Protein AF-A0A9D5Q2H1-F1 (afdb_monomer)

pLDDT: mean 91.54, std 7.02, range [50.06, 98.19]

Mean predicted aligned error: 4.84 Å

Nearest PDB structures (foldseek):
  5l22-assembly1_A  TM=2.941E-01  e=8.983E+00  Aquifex aeolicus VF5

Secondary structure (DSSP, 8-state):
-HHHHHHHHHHHHHHHHHHHHHHHHHHSPPPPHHHH--TTHHHHHHHS-HHHHHHHHHHHHHHHHHHHHHHHHHHHHHHHHHHHHHHHHHHHHHH-SSHHHHHHHHHHHHHHHHHHHHTTTTTS-HHHHHHHHHHHHHHHHHHHHHHH--

Foldseek 3Di:
DVVVLQVLLQCLLVVLLVCLLVVLCVVQNQDDPVVLDDPCLVVCCVVDDPVVVVVSVVSNVVSVVVNVVSNLVSLVSLLVRLLVQLLVLLVVLLVDPRVSSSSSSNSNSVVSVCVNCVSCVVRDDPVVVVVSVVVSVVSVVVSCCVPVVD

Sequence (150 aa):
MLAKKFALGFGIAVIFPLLIHYGVSTFSPPPEWEDYYDSDYYRIYKEAGEEEKKELEQKRKEQTEDYNRARKRFQKHLFAAAVPLGLVAIITGSLTGVPAIGTGLMFGGIFSLIDGYALYWSELQHWMRFVSLLVAFCVLIFIGYKKLAR

Structure (mmCIF, N/CA/C/O backbone):
data_AF-A0A9D5Q2H1-F1
#
_entry.id   AF-A0A9D5Q2H1-F1
#
loop_
_atom_site.group_PDB
_atom_site.id
_atom_site.type_symbol
_atom_site.label_atom_id
_atom_site.label_alt_id
_atom_site.label_comp_id
_atom_site.label_asym_id
_atom_site.label_entity_id
_atom_site.label_seq_id
_atom_site.pdbx_PDB_ins_code
_atom_site.Cartn_x
_atom_site.Cartn_y
_atom_site.Cartn_z
_atom_site.occupancy
_atom_site.B_iso_or_equiv
_atom_site.auth_seq_id
_atom_site.auth_comp_id
_atom_site.auth_asym_id
_atom_site.auth_atom_id
_atom_site.pdbx_PDB_model_num
ATOM 1 N N . MET A 1 1 ? 6.630 17.892 -27.730 1.00 78.88 1 MET A N 1
ATOM 2 C CA . MET A 1 1 ? 6.721 16.411 -27.631 1.00 78.88 1 MET A CA 1
ATOM 3 C C . MET A 1 1 ? 7.200 15.932 -26.260 1.00 78.88 1 MET A C 1
ATOM 5 O O . MET A 1 1 ? 6.647 14.966 -25.754 1.00 78.88 1 MET A O 1
ATOM 9 N N . LEU A 1 2 ? 8.177 16.604 -25.637 1.00 86.94 2 LEU A N 1
ATOM 10 C CA . LEU A 1 2 ? 8.728 16.224 -24.329 1.00 86.94 2 LEU A CA 1
ATOM 11 C C . LEU A 1 2 ? 7.703 16.288 -23.177 1.00 86.94 2 LEU A C 1
ATOM 13 O O . LEU A 1 2 ? 7.546 15.310 -22.456 1.00 86.94 2 LEU A O 1
ATOM 17 N N . ALA A 1 3 ? 6.931 17.377 -23.074 1.00 90.56 3 ALA A N 1
ATOM 18 C CA . ALA A 1 3 ? 5.899 17.538 -22.040 1.00 90.56 3 ALA A CA 1
ATOM 19 C C . ALA A 1 3 ? 4.863 16.396 -22.030 1.00 90.56 3 ALA A C 1
ATOM 21 O O . ALA A 1 3 ? 4.512 15.886 -20.974 1.00 90.56 3 ALA A O 1
ATOM 22 N N . LYS A 1 4 ? 4.440 15.922 -23.213 1.00 91.00 4 LYS A N 1
ATOM 23 C CA . LYS A 1 4 ? 3.504 14.790 -23.343 1.00 91.00 4 LYS A CA 1
ATOM 24 C C . LYS A 1 4 ? 4.096 13.482 -22.800 1.00 91.00 4 LYS A C 1
ATOM 26 O O . LYS A 1 4 ? 3.381 12.701 -22.186 1.00 91.00 4 LYS A O 1
ATOM 31 N N . LYS A 1 5 ? 5.401 13.253 -22.997 1.00 89.62 5 LYS A N 1
ATOM 32 C CA . LYS A 1 5 ? 6.110 12.067 -22.485 1.00 89.62 5 LYS A CA 1
ATOM 33 C C . LYS A 1 5 ? 6.217 12.088 -20.958 1.00 89.62 5 LYS A C 1
ATOM 35 O O . LYS A 1 5 ? 5.990 11.060 -20.332 1.00 89.62 5 LYS A O 1
ATOM 40 N N . PHE A 1 6 ? 6.512 13.250 -20.373 1.00 91.62 6 PHE A N 1
ATOM 41 C CA . PHE A 1 6 ? 6.526 13.417 -18.917 1.00 91.62 6 PHE A CA 1
ATOM 42 C C . PHE A 1 6 ? 5.136 13.255 -18.305 1.00 91.62 6 PHE A C 1
ATOM 44 O O . PHE A 1 6 ? 4.991 12.498 -17.353 1.00 91.62 6 PHE A O 1
ATOM 51 N N . ALA A 1 7 ? 4.119 13.899 -18.886 1.00 95.25 7 ALA A N 1
ATOM 52 C CA . ALA A 1 7 ? 2.739 13.772 -18.425 1.00 95.25 7 ALA A CA 1
ATOM 53 C C . ALA A 1 7 ? 2.268 12.311 -18.445 1.00 95.25 7 ALA A C 1
ATOM 55 O O . ALA A 1 7 ? 1.684 11.843 -17.474 1.00 95.25 7 ALA A O 1
ATOM 56 N N . LEU A 1 8 ? 2.587 11.567 -19.512 1.00 95.81 8 LEU A N 1
ATOM 57 C CA . LEU A 1 8 ? 2.262 10.145 -19.607 1.00 95.81 8 LEU A CA 1
ATOM 58 C C . LEU A 1 8 ? 2.983 9.315 -18.537 1.00 95.81 8 LEU A C 1
ATOM 60 O O . LEU A 1 8 ? 2.346 8.522 -17.853 1.00 95.81 8 LEU A O 1
ATOM 64 N N . GLY A 1 9 ? 4.297 9.498 -18.378 1.00 96.00 9 GLY A N 1
ATOM 65 C CA . GLY A 1 9 ? 5.072 8.756 -17.382 1.00 96.00 9 GLY A CA 1
ATOM 66 C C . GLY A 1 9 ? 4.599 9.029 -15.955 1.00 96.00 9 GLY A C 1
ATOM 67 O O . GLY A 1 9 ? 4.391 8.095 -15.189 1.00 96.00 9 GLY A O 1
ATOM 68 N N . PHE A 1 10 ? 4.355 10.295 -15.614 1.00 96.44 10 PHE A N 1
ATOM 69 C CA . PHE A 1 10 ? 3.819 10.674 -14.307 1.00 96.44 10 PHE A CA 1
ATOM 70 C C . PHE A 1 10 ? 2.400 10.133 -14.090 1.00 96.44 10 PHE A C 1
ATOM 72 O O . PHE A 1 10 ? 2.101 9.606 -13.023 1.00 96.44 10 PHE A O 1
ATOM 79 N N . GLY A 1 11 ? 1.550 10.190 -15.120 1.00 97.50 11 GLY A N 1
ATOM 80 C CA . GLY A 1 11 ? 0.214 9.602 -15.084 1.00 97.50 11 GLY A CA 1
ATOM 81 C C . GLY A 1 11 ? 0.255 8.110 -14.760 1.00 97.50 11 GLY A C 1
ATOM 82 O O . GLY A 1 11 ? -0.440 7.670 -13.852 1.00 97.50 11 GLY A O 1
ATOM 83 N N . ILE A 1 12 ? 1.125 7.342 -15.426 1.00 97.88 12 ILE A N 1
ATOM 84 C CA . ILE A 1 12 ? 1.331 5.917 -15.116 1.00 97.88 12 ILE A CA 1
ATOM 85 C C . ILE A 1 12 ? 1.817 5.746 -13.674 1.00 97.88 12 ILE A C 1
ATOM 87 O O . ILE A 1 12 ? 1.286 4.904 -12.954 1.00 97.88 12 ILE A O 1
ATOM 91 N N . ALA A 1 13 ? 2.789 6.553 -13.241 1.00 97.56 13 ALA A N 1
ATOM 92 C CA . ALA A 1 13 ? 3.361 6.448 -11.905 1.00 97.56 13 ALA A CA 1
ATOM 93 C C . ALA A 1 13 ? 2.316 6.627 -10.794 1.00 97.56 13 ALA A C 1
ATOM 95 O O . ALA A 1 13 ? 2.374 5.927 -9.790 1.00 97.56 13 ALA A O 1
ATOM 96 N N . VAL A 1 14 ? 1.349 7.528 -10.979 1.00 96.88 14 VAL A N 1
ATOM 97 C CA . VAL A 1 14 ? 0.285 7.787 -9.996 1.00 96.88 14 VAL A CA 1
ATOM 98 C C . VAL A 1 14 ? -0.885 6.815 -10.143 1.00 96.88 14 VAL A C 1
ATOM 100 O O . VAL A 1 14 ? -1.406 6.324 -9.147 1.00 96.88 14 VAL A O 1
ATOM 103 N N . ILE A 1 15 ? -1.311 6.512 -11.370 1.00 97.94 15 ILE A N 1
ATOM 104 C CA . ILE A 1 15 ? -2.487 5.663 -11.604 1.00 97.94 15 ILE A CA 1
ATOM 105 C C . ILE A 1 15 ? -2.197 4.207 -11.242 1.00 97.94 15 ILE A C 1
ATOM 107 O O . ILE A 1 15 ? -3.084 3.523 -10.748 1.00 97.94 15 ILE A O 1
ATOM 111 N N . PHE A 1 16 ? -0.976 3.717 -11.458 1.00 98.19 16 PHE A N 1
ATOM 112 C CA . PHE A 1 16 ? -0.633 2.321 -11.194 1.00 98.19 16 PHE A CA 1
ATOM 113 C C . PHE A 1 16 ? -0.838 1.873 -9.730 1.00 98.19 16 PHE A C 1
ATOM 115 O O . PHE A 1 16 ? -1.537 0.879 -9.532 1.00 98.19 16 PHE A O 1
ATOM 122 N N . PRO A 1 17 ? -0.328 2.570 -8.693 1.00 96.00 17 PRO A N 1
ATOM 123 C CA . PRO A 1 17 ? -0.612 2.196 -7.305 1.00 96.00 17 PRO A CA 1
ATOM 124 C C . PRO A 1 17 ? -2.107 2.294 -6.970 1.00 96.00 17 PRO A C 1
ATOM 126 O O . PRO A 1 17 ? -2.639 1.405 -6.309 1.00 96.00 17 PRO A O 1
ATOM 129 N N . LEU A 1 18 ? -2.818 3.303 -7.492 1.00 96.06 18 LEU A N 1
ATOM 130 C CA . LEU A 1 18 ? -4.270 3.423 -7.313 1.00 96.06 18 LEU A CA 1
ATOM 131 C C . LEU A 1 18 ? -5.019 2.242 -7.942 1.00 96.06 18 LEU A C 1
ATOM 133 O O . LEU A 1 18 ? -5.937 1.696 -7.337 1.00 96.06 18 LEU A O 1
ATOM 137 N N . LEU A 1 19 ? -4.608 1.817 -9.138 1.00 97.62 19 LEU A N 1
ATOM 138 C CA . LEU A 1 19 ? -5.176 0.662 -9.825 1.00 97.62 19 LEU A CA 1
ATOM 139 C C . LEU A 1 19 ? -5.024 -0.607 -8.982 1.00 97.62 19 LEU A C 1
ATOM 141 O O . LEU A 1 19 ? -5.974 -1.378 -8.875 1.00 97.62 19 LEU A O 1
ATOM 145 N N . ILE A 1 20 ? -3.859 -0.818 -8.365 1.00 96.69 20 ILE A N 1
ATOM 146 C CA . ILE A 1 20 ? -3.648 -1.959 -7.466 1.00 96.69 20 ILE A CA 1
ATOM 147 C C . ILE A 1 20 ? -4.557 -1.841 -6.244 1.00 96.69 20 ILE A C 1
ATOM 149 O O . ILE A 1 20 ? -5.239 -2.808 -5.909 1.00 96.69 20 ILE A O 1
ATOM 153 N N . HIS A 1 21 ? -4.592 -0.670 -5.605 1.00 94.44 21 HIS A N 1
ATOM 154 C CA . HIS A 1 21 ? -5.414 -0.419 -4.426 1.00 94.44 21 HIS A CA 1
ATOM 155 C C . HIS A 1 21 ? -6.884 -0.762 -4.682 1.00 94.44 21 HIS A C 1
ATOM 157 O O . HIS A 1 21 ? -7.434 -1.651 -4.037 1.00 94.44 21 HIS A O 1
ATOM 163 N N . TYR A 1 22 ? -7.504 -0.120 -5.674 1.00 95.25 22 TYR A N 1
ATOM 164 C CA . TYR A 1 22 ? -8.914 -0.346 -5.997 1.00 95.25 22 TYR A CA 1
ATOM 165 C C . TYR A 1 22 ? -9.173 -1.732 -6.601 1.00 95.25 22 TYR A C 1
ATOM 167 O O . TYR A 1 22 ? -10.241 -2.310 -6.388 1.00 95.25 22 TYR A O 1
ATOM 175 N N . GLY A 1 23 ? -8.185 -2.308 -7.292 1.00 96.25 23 GLY A N 1
ATOM 176 C CA . GLY A 1 23 ? -8.235 -3.694 -7.744 1.00 96.25 23 GLY A CA 1
ATOM 177 C C . GLY A 1 23 ? -8.381 -4.662 -6.571 1.00 96.25 23 GLY A C 1
ATOM 178 O O . GLY A 1 23 ? -9.252 -5.526 -6.595 1.00 96.25 23 GLY A O 1
ATOM 179 N N . VAL A 1 24 ? -7.601 -4.480 -5.504 1.00 95.06 24 VAL A N 1
ATOM 180 C CA . VAL A 1 24 ? -7.737 -5.283 -4.281 1.00 95.06 24 VAL A CA 1
ATOM 181 C C . VAL A 1 24 ? -9.050 -4.988 -3.568 1.00 95.06 24 VAL A C 1
ATOM 183 O O . VAL A 1 24 ? -9.726 -5.939 -3.181 1.00 95.06 24 VAL A O 1
ATOM 186 N N . SER A 1 25 ? -9.453 -3.718 -3.460 1.00 94.31 25 SER A N 1
ATOM 187 C CA . SER A 1 25 ? -10.729 -3.326 -2.842 1.00 94.31 25 SER A CA 1
ATOM 188 C C . SER A 1 25 ? -11.945 -3.992 -3.490 1.00 94.31 25 SER A C 1
ATOM 190 O O . SER A 1 25 ? -12.942 -4.222 -2.817 1.00 94.31 25 SER A O 1
ATOM 192 N N . THR A 1 26 ? -11.859 -4.362 -4.772 1.00 95.38 26 THR A N 1
ATOM 193 C CA . THR A 1 26 ? -12.937 -5.070 -5.483 1.00 95.38 26 THR A CA 1
ATOM 194 C C . THR A 1 26 ? -13.143 -6.503 -4.972 1.00 95.38 26 THR A C 1
ATOM 196 O O . THR A 1 26 ? -14.268 -6.993 -4.950 1.00 95.38 26 THR A O 1
ATOM 199 N N . PHE A 1 27 ? -12.077 -7.191 -4.551 1.00 94.06 27 PHE A N 1
ATOM 200 C CA . PHE A 1 27 ? -12.139 -8.591 -4.092 1.00 94.06 27 PHE A CA 1
ATOM 201 C C . PHE A 1 27 ? -12.046 -8.737 -2.572 1.00 94.06 27 PHE A C 1
ATOM 203 O O . PHE A 1 27 ? -12.474 -9.736 -2.000 1.00 94.06 27 PHE A O 1
ATOM 210 N N . SER A 1 28 ? -11.455 -7.748 -1.914 1.00 92.00 28 SER A N 1
ATOM 211 C CA . SER A 1 28 ? -11.329 -7.643 -0.472 1.00 92.00 28 SER A CA 1
ATOM 212 C C . SER A 1 28 ? -11.652 -6.199 -0.117 1.00 92.00 28 SER A C 1
ATOM 214 O O . SER A 1 28 ? -10.744 -5.379 -0.151 1.00 92.00 28 SER A O 1
ATOM 216 N N . PRO A 1 29 ? -12.905 -5.852 0.196 1.00 91.62 29 PRO A N 1
ATOM 217 C CA . PRO A 1 29 ? -13.240 -4.479 0.536 1.00 91.62 29 PRO A CA 1
ATOM 218 C C . PRO A 1 29 ? -12.542 -4.051 1.841 1.00 91.62 29 PRO A C 1
ATOM 220 O O . PRO A 1 29 ? -12.372 -4.877 2.751 1.00 91.62 29 PRO A O 1
ATOM 223 N N . PRO A 1 30 ? -12.095 -2.787 1.945 1.00 91.25 30 PRO A N 1
ATOM 224 C CA . PRO A 1 30 ? -11.692 -2.221 3.225 1.00 91.25 30 PRO A CA 1
ATOM 225 C C . PRO A 1 30 ? -12.909 -2.174 4.167 1.00 91.25 30 PRO A C 1
ATOM 227 O O . PRO A 1 30 ? -14.020 -1.953 3.692 1.00 91.25 30 PRO A O 1
ATOM 230 N N . PRO A 1 31 ? -12.741 -2.382 5.484 1.00 92.88 31 PRO A N 1
ATOM 231 C CA . PRO A 1 31 ? -13.853 -2.221 6.415 1.00 92.88 31 PRO A CA 1
ATOM 232 C C . PRO A 1 31 ? -14.262 -0.750 6.499 1.00 92.88 31 PRO A C 1
ATOM 234 O O . PRO A 1 31 ? -13.405 0.124 6.668 1.00 92.88 31 PRO A O 1
ATOM 237 N N . GLU A 1 32 ? -15.560 -0.484 6.432 1.00 92.88 32 GLU A N 1
ATOM 238 C CA . GLU A 1 32 ? -16.107 0.853 6.641 1.00 92.88 32 GLU A CA 1
ATOM 239 C C . GLU A 1 32 ? -16.382 1.069 8.130 1.00 92.88 32 GLU A C 1
ATOM 241 O O . GLU A 1 32 ? -16.749 0.144 8.846 1.00 92.88 32 GLU A O 1
ATOM 246 N N . TRP A 1 33 ? -16.163 2.283 8.639 1.00 87.44 33 TRP A N 1
ATOM 247 C CA . TRP A 1 33 ? -16.351 2.565 10.070 1.00 87.44 33 TRP A CA 1
ATOM 248 C C . TRP A 1 33 ? -17.813 2.375 10.502 1.00 87.44 33 TRP A C 1
ATOM 250 O O . TRP A 1 33 ? -18.091 1.900 11.601 1.00 87.44 33 TRP A O 1
ATOM 260 N N . GLU A 1 34 ? -18.737 2.709 9.607 1.00 91.44 34 GLU A N 1
ATOM 261 C CA . GLU A 1 34 ? -20.184 2.664 9.822 1.00 91.44 34 GLU A CA 1
ATOM 262 C C . GLU A 1 34 ? -20.716 1.229 9.971 1.00 91.44 34 GLU A C 1
ATOM 264 O O . GLU A 1 34 ? -21.693 1.015 10.683 1.00 91.44 34 GLU A O 1
ATOM 269 N N . ASP A 1 35 ? -20.025 0.231 9.410 1.00 91.88 35 ASP A N 1
ATOM 270 C CA . ASP A 1 35 ? -20.405 -1.183 9.538 1.00 91.88 35 ASP A CA 1
ATOM 271 C C . ASP A 1 35 ? -20.165 -1.745 10.950 1.00 91.88 35 ASP A C 1
ATOM 273 O O . ASP A 1 35 ? -20.776 -2.739 11.347 1.00 91.88 35 ASP A O 1
ATOM 277 N N . TYR A 1 36 ? -19.243 -1.142 11.710 1.00 90.88 36 TYR A N 1
ATOM 278 C CA . TYR A 1 36 ? -18.791 -1.669 13.004 1.00 90.88 36 TYR A CA 1
ATOM 279 C C . TYR A 1 36 ? -19.209 -0.791 14.181 1.00 90.88 36 TYR A C 1
ATOM 281 O O . TYR A 1 36 ? -19.301 -1.297 15.301 1.00 90.88 36 TYR A O 1
ATOM 289 N N . TYR A 1 37 ? -19.457 0.501 13.961 1.00 92.56 37 TYR A N 1
ATOM 290 C CA . TYR A 1 37 ? -19.700 1.462 15.031 1.00 92.56 37 TYR A CA 1
ATOM 291 C C . TYR A 1 37 ? -21.040 2.174 14.876 1.00 92.56 37 TYR A C 1
ATOM 293 O O . TYR A 1 37 ? -21.339 2.764 13.844 1.00 92.56 37 TYR A O 1
ATOM 301 N N . ASP A 1 38 ? -21.807 2.181 15.964 1.00 89.69 38 ASP A N 1
ATOM 302 C CA . ASP A 1 38 ? -23.083 2.884 16.043 1.00 89.69 38 ASP A CA 1
ATOM 303 C C . ASP A 1 38 ? -22.858 4.377 16.341 1.00 89.69 38 ASP A C 1
ATOM 305 O O . ASP A 1 38 ? -22.194 4.736 17.322 1.00 89.69 38 ASP A O 1
ATOM 309 N N . SER A 1 39 ? -23.428 5.256 15.513 1.00 89.69 39 SER A N 1
ATOM 310 C CA . SER A 1 39 ? -23.371 6.708 15.709 1.00 89.69 39 SER A CA 1
ATOM 311 C C . SER A 1 39 ? -24.031 7.161 17.013 1.00 89.69 39 SER A C 1
ATOM 313 O O . SER A 1 39 ? -23.600 8.149 17.611 1.00 89.69 39 SER A O 1
ATOM 315 N N . ASP A 1 40 ? -25.040 6.428 17.485 1.00 92.38 40 ASP A N 1
ATOM 316 C CA . ASP A 1 40 ? -25.754 6.728 18.723 1.00 92.38 40 ASP A CA 1
ATOM 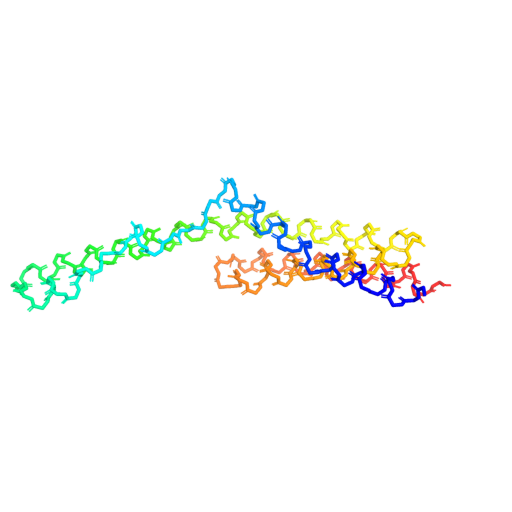317 C C . ASP A 1 40 ? -25.019 6.235 19.979 1.00 92.38 40 ASP A C 1
ATOM 319 O O . ASP A 1 40 ? -25.451 6.551 21.091 1.00 92.38 40 ASP A O 1
ATOM 323 N N . TYR A 1 41 ? -23.884 5.531 19.842 1.00 93.00 41 TYR A N 1
ATOM 324 C CA . TYR A 1 41 ? -23.138 4.951 20.968 1.00 93.00 41 TYR A CA 1
ATOM 325 C C . TYR A 1 41 ? -22.960 5.938 22.126 1.00 93.00 41 TYR A C 1
ATOM 327 O O . TYR A 1 41 ? -23.244 5.616 23.275 1.00 93.00 41 TYR A O 1
ATOM 335 N N . TYR A 1 42 ? -22.502 7.160 21.835 1.00 91.88 42 TYR A N 1
ATOM 336 C CA . TYR A 1 42 ? -22.217 8.155 22.872 1.00 91.88 42 TYR A CA 1
ATOM 337 C C . TYR A 1 42 ? -23.477 8.669 23.572 1.00 91.88 42 TYR A C 1
ATOM 339 O O . TYR A 1 42 ? -23.420 8.992 24.759 1.00 91.88 42 TYR A O 1
ATOM 347 N N . ARG A 1 43 ? -24.602 8.742 22.852 1.00 94.88 43 ARG A N 1
ATOM 348 C CA . ARG A 1 43 ? -25.898 9.140 23.408 1.00 94.88 43 ARG A CA 1
ATOM 349 C C . ARG A 1 43 ? -26.408 8.062 24.360 1.00 94.88 43 ARG A C 1
ATOM 351 O O . ARG A 1 43 ? -26.654 8.356 25.525 1.00 94.88 43 ARG A O 1
ATOM 358 N N . ILE A 1 44 ? -26.441 6.816 23.889 1.00 93.19 44 ILE A N 1
ATOM 359 C CA . ILE A 1 44 ? -26.883 5.651 24.666 1.00 93.19 44 ILE A CA 1
ATOM 360 C C . ILE A 1 44 ? -25.991 5.469 25.900 1.00 93.19 44 ILE A C 1
ATOM 362 O O . ILE A 1 44 ? -26.4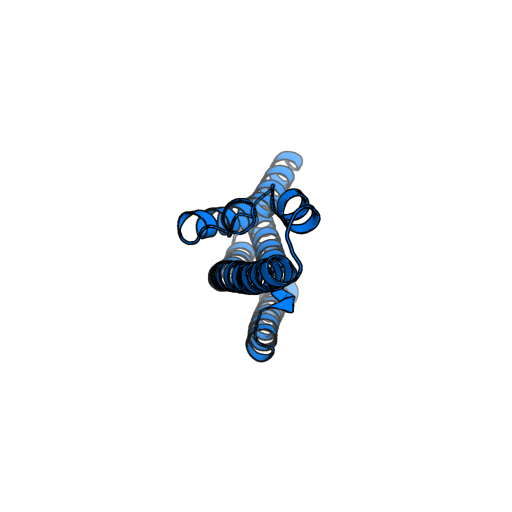88 5.383 27.014 1.00 93.19 44 ILE A O 1
ATOM 366 N N . TYR A 1 45 ? -24.668 5.530 25.737 1.00 94.06 45 TYR A N 1
ATOM 367 C CA . TYR A 1 45 ? -23.708 5.387 26.835 1.00 94.06 45 TYR A CA 1
ATOM 368 C C . TYR A 1 45 ? -23.887 6.430 27.951 1.00 94.06 45 TYR A C 1
ATOM 370 O O . TYR A 1 45 ? -23.646 6.149 29.125 1.00 94.06 45 TYR A O 1
ATOM 378 N N . LYS A 1 46 ? -24.296 7.654 27.596 1.00 95.56 46 LYS A N 1
ATOM 379 C CA . LYS A 1 46 ? -24.528 8.735 28.560 1.00 95.56 46 LYS A CA 1
ATOM 380 C C . LYS A 1 46 ? -25.819 8.534 29.361 1.00 95.56 46 LYS A C 1
ATOM 382 O O . LYS A 1 46 ? -25.864 8.930 30.523 1.00 95.56 46 LYS A O 1
ATOM 387 N N . GLU A 1 47 ? -26.845 7.973 28.729 1.00 94.75 47 GLU A N 1
ATOM 388 C CA . GLU A 1 47 ? -28.177 7.739 29.308 1.00 94.75 47 GLU A CA 1
ATOM 389 C C . GLU A 1 47 ? -28.270 6.392 30.053 1.00 94.75 47 GLU A C 1
ATOM 391 O O . GLU A 1 47 ? -29.120 6.235 30.926 1.00 94.75 47 GLU A O 1
ATOM 396 N N . ALA A 1 48 ? -27.367 5.457 29.746 1.00 93.56 48 ALA A N 1
ATOM 397 C CA . ALA A 1 48 ? -27.311 4.106 30.290 1.00 93.56 48 ALA A CA 1
ATOM 398 C C . ALA A 1 48 ? -27.012 4.038 31.800 1.00 93.56 48 ALA A C 1
ATOM 400 O O . ALA A 1 48 ? -26.254 4.840 32.362 1.00 93.56 48 ALA A O 1
ATOM 401 N N . GLY A 1 49 ? -27.558 3.006 32.449 1.00 95.00 49 GLY A N 1
ATOM 402 C CA . GLY A 1 49 ? -27.202 2.637 33.824 1.00 95.00 49 GLY A CA 1
ATOM 403 C C . GLY A 1 49 ? -25.781 2.061 33.936 1.00 95.00 49 GLY A C 1
ATOM 404 O O . GLY A 1 49 ? -25.167 1.693 32.941 1.00 95.00 49 GLY A O 1
ATOM 405 N N . GLU A 1 50 ? -25.236 1.947 35.152 1.00 93.31 50 GLU A N 1
ATOM 406 C CA . GLU A 1 50 ? -23.848 1.482 35.368 1.00 93.31 50 GLU A CA 1
ATOM 407 C C . GLU A 1 50 ? -23.564 0.065 34.833 1.00 93.31 50 GLU A C 1
ATOM 409 O O . GLU A 1 50 ? -22.489 -0.178 34.291 1.00 93.31 50 G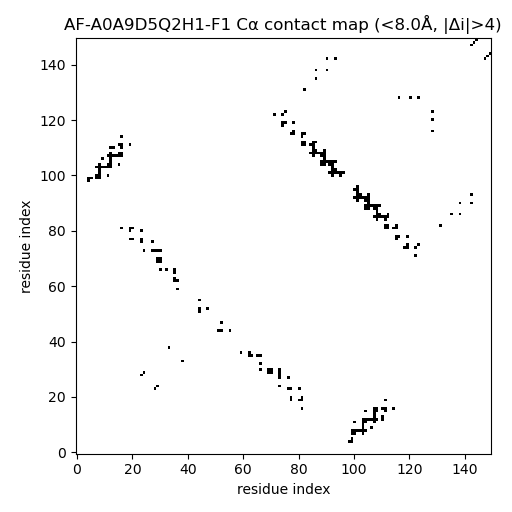LU A O 1
ATOM 414 N N . GLU A 1 51 ? -24.513 -0.867 34.945 1.00 93.12 51 GLU A N 1
ATOM 415 C CA . GLU A 1 51 ? -24.359 -2.214 34.371 1.00 93.12 51 GLU A CA 1
ATOM 416 C C . GLU A 1 51 ? -24.417 -2.186 32.834 1.00 93.12 51 GLU A C 1
ATOM 418 O O . GLU A 1 51 ? -23.556 -2.757 32.169 1.00 93.12 51 GLU A O 1
ATOM 423 N N . GLU A 1 52 ? -25.348 -1.423 32.260 1.00 93.75 52 GLU A N 1
ATOM 424 C CA . GLU A 1 52 ? -25.494 -1.263 30.807 1.00 93.75 52 GLU A CA 1
ATOM 425 C C . GLU A 1 52 ? -24.264 -0.584 30.175 1.00 93.75 52 GLU A C 1
ATOM 427 O O . GLU A 1 52 ? -23.817 -0.970 29.096 1.00 93.75 52 GLU A O 1
ATOM 432 N N . LYS A 1 53 ? -23.628 0.369 30.871 1.00 95.06 53 LYS A N 1
ATOM 433 C CA . LYS A 1 53 ? -22.352 0.958 30.430 1.00 95.06 53 LYS A CA 1
ATOM 434 C C . LYS A 1 53 ? -21.249 -0.086 30.285 1.00 95.06 53 LYS A C 1
ATOM 436 O O . LYS A 1 53 ? -20.510 -0.032 29.304 1.00 95.06 53 LYS A O 1
ATOM 441 N N . LYS A 1 54 ? -21.132 -1.034 31.223 1.00 95.44 54 LYS A N 1
ATOM 442 C CA . LYS A 1 54 ? -20.122 -2.104 31.143 1.00 95.44 54 LYS A CA 1
ATOM 443 C C . LYS A 1 54 ? -20.363 -2.992 29.924 1.00 95.44 54 LYS A C 1
ATOM 445 O O . LYS A 1 54 ? -19.413 -3.320 29.214 1.00 95.44 54 LYS A O 1
ATOM 450 N N . GLU A 1 55 ? -21.622 -3.334 29.652 1.00 94.62 55 GLU A N 1
ATOM 451 C CA . GLU A 1 55 ? -22.002 -4.102 28.461 1.00 94.62 55 GLU A CA 1
ATOM 452 C C . GLU A 1 55 ? -21.680 -3.339 27.166 1.00 94.62 55 GLU A C 1
ATOM 454 O O . GLU A 1 55 ? -21.099 -3.905 26.240 1.00 94.62 55 GLU A O 1
ATOM 459 N N . LEU A 1 56 ? -21.976 -2.036 27.109 1.00 94.38 56 LEU A N 1
ATOM 460 C CA . LEU A 1 56 ? -21.656 -1.176 25.964 1.00 94.38 56 LEU A CA 1
ATOM 461 C C . LEU A 1 56 ? -20.147 -1.054 25.728 1.00 94.38 56 LEU A C 1
ATOM 463 O O . LEU A 1 56 ? -19.698 -1.117 24.582 1.00 94.38 56 LEU A O 1
ATOM 467 N N . GLU A 1 57 ? -19.350 -0.907 26.787 1.00 94.00 57 GLU A N 1
ATOM 468 C CA . GLU A 1 57 ? -17.890 -0.900 26.675 1.00 94.00 57 GLU A CA 1
ATOM 469 C C . GLU A 1 57 ? -17.358 -2.231 26.149 1.00 94.00 57 GLU A C 1
ATOM 471 O O . GLU A 1 57 ? -16.458 -2.244 25.305 1.00 94.00 57 GLU A O 1
ATOM 476 N N . GLN A 1 58 ? -17.904 -3.349 26.632 1.00 95.06 58 GLN A N 1
ATOM 477 C CA . GLN A 1 58 ? -17.525 -4.669 26.150 1.00 95.06 58 GLN A CA 1
ATOM 478 C C . GLN A 1 58 ? -17.885 -4.835 24.670 1.00 95.06 58 GLN A C 1
ATOM 480 O O . GLN A 1 58 ? -17.011 -5.167 23.868 1.00 95.06 58 GLN A O 1
ATOM 485 N N . LYS A 1 59 ? -19.115 -4.486 24.281 1.00 94.06 59 LYS A N 1
ATOM 486 C CA . LYS A 1 59 ? -19.554 -4.489 22.881 1.00 94.06 59 LYS A CA 1
ATOM 487 C C . LYS A 1 59 ? -18.651 -3.618 22.005 1.00 94.06 59 LYS A C 1
ATOM 489 O O . LYS A 1 59 ? -18.252 -4.034 20.921 1.00 94.06 59 LYS A O 1
ATOM 494 N N . ARG A 1 60 ? -18.252 -2.434 22.484 1.00 93.50 60 ARG A N 1
ATOM 495 C CA . ARG A 1 60 ? -17.338 -1.535 21.760 1.00 93.50 60 ARG A CA 1
ATOM 496 C C . ARG A 1 60 ? -15.941 -2.127 21.591 1.00 93.50 60 ARG A C 1
ATOM 498 O O . ARG A 1 60 ? -15.310 -1.914 20.550 1.00 93.50 60 ARG A O 1
ATOM 505 N N . LYS A 1 61 ? -15.431 -2.839 22.599 1.00 95.19 61 LYS A N 1
ATOM 506 C CA . LYS A 1 61 ? -14.153 -3.561 22.498 1.00 95.19 61 LYS A CA 1
ATOM 507 C C . LYS A 1 61 ? -14.243 -4.643 21.427 1.00 95.19 61 LYS A C 1
ATOM 509 O O . LYS A 1 61 ? -13.400 -4.655 20.538 1.00 95.19 61 LYS A O 1
ATOM 514 N N . GLU A 1 62 ? -15.292 -5.460 21.454 1.00 94.56 62 GLU A N 1
ATOM 515 C CA . GLU A 1 62 ? -15.532 -6.516 20.460 1.00 94.56 62 GLU A CA 1
ATOM 516 C C . GLU A 1 62 ? -15.637 -5.945 19.034 1.00 94.56 62 GLU A C 1
ATOM 518 O O . GLU A 1 62 ? -14.898 -6.374 18.148 1.00 94.56 62 GLU A O 1
ATOM 523 N N . GLN A 1 63 ? -16.436 -4.889 18.834 1.00 94.88 63 GLN A N 1
ATOM 524 C CA . GLN A 1 63 ? -16.545 -4.169 17.555 1.00 94.88 63 GLN A CA 1
ATOM 525 C C . GLN A 1 63 ? -15.191 -3.645 17.061 1.00 94.88 63 GLN A C 1
ATOM 527 O O . GLN A 1 63 ? -14.858 -3.751 15.880 1.00 94.88 63 GLN A O 1
ATOM 532 N N . THR A 1 64 ? -14.377 -3.109 17.975 1.00 94.44 64 THR A N 1
ATOM 533 C CA . THR A 1 64 ? -13.036 -2.611 17.648 1.00 94.44 64 THR A CA 1
ATOM 534 C C . THR A 1 64 ? -12.098 -3.733 17.232 1.00 94.44 64 THR A C 1
ATOM 536 O O . THR A 1 64 ? -11.306 -3.569 16.301 1.00 94.44 64 THR A O 1
ATOM 539 N N . GLU A 1 65 ? -12.172 -4.885 17.888 1.00 94.62 65 GLU A N 1
ATOM 540 C CA . GLU A 1 65 ? -11.403 -6.047 17.471 1.00 94.62 65 GLU A CA 1
ATOM 541 C C . GLU A 1 65 ? -11.841 -6.568 16.102 1.00 94.62 65 GLU A C 1
ATOM 543 O O . GLU A 1 65 ? -10.980 -6.877 15.278 1.00 94.62 65 GLU A O 1
ATOM 548 N N . ASP A 1 66 ? -13.145 -6.634 15.831 1.00 94.75 66 ASP A N 1
ATOM 549 C CA . ASP A 1 66 ? -13.682 -7.060 14.538 1.00 94.75 66 ASP A CA 1
ATOM 550 C C . ASP A 1 66 ? -13.272 -6.123 13.404 1.00 94.75 66 ASP A C 1
ATOM 552 O O . ASP A 1 66 ? -12.744 -6.585 12.385 1.00 94.75 66 ASP A O 1
ATOM 556 N N . TYR A 1 67 ? -13.393 -4.811 13.615 1.00 94.31 67 TYR A N 1
ATOM 557 C CA . TYR A 1 67 ? -12.914 -3.804 12.675 1.00 94.31 67 TYR A CA 1
ATOM 558 C C . TYR A 1 67 ? -11.415 -3.978 12.402 1.00 94.31 67 TYR A C 1
ATOM 560 O O . TYR A 1 67 ? -10.979 -4.039 11.250 1.00 94.31 67 TYR A O 1
ATOM 568 N N . ASN A 1 68 ? -10.604 -4.138 13.452 1.00 92.50 68 ASN A N 1
ATOM 569 C CA . ASN A 1 68 ? -9.163 -4.342 13.310 1.00 92.50 68 ASN A CA 1
ATOM 570 C C . ASN A 1 68 ? -8.825 -5.662 12.600 1.00 92.50 68 ASN A C 1
ATOM 572 O O . ASN A 1 68 ? -7.897 -5.699 11.786 1.00 92.50 68 ASN A O 1
ATOM 576 N N . ARG A 1 69 ? -9.579 -6.741 12.849 1.00 92.44 69 ARG A N 1
ATOM 577 C CA . ARG A 1 69 ? -9.439 -8.030 12.152 1.00 92.44 69 ARG A CA 1
ATOM 578 C C . ARG A 1 69 ? -9.734 -7.884 10.659 1.00 92.44 69 ARG A C 1
ATOM 580 O O . ARG A 1 69 ? -8.930 -8.339 9.837 1.00 92.44 69 ARG A O 1
ATOM 587 N N . ALA A 1 70 ? -10.849 -7.247 10.308 1.00 93.19 70 ALA A N 1
ATOM 588 C CA . ALA A 1 70 ? -11.245 -7.004 8.924 1.00 93.19 70 ALA A CA 1
ATOM 589 C C . ALA A 1 70 ? -10.240 -6.094 8.210 1.00 93.19 70 ALA A C 1
ATOM 591 O O . ALA A 1 70 ? -9.758 -6.427 7.124 1.00 93.19 70 ALA A O 1
ATOM 592 N N . ARG A 1 71 ? -9.816 -5.016 8.881 1.00 90.50 71 ARG A N 1
ATOM 593 C CA . ARG A 1 71 ? -8.789 -4.096 8.392 1.00 90.50 71 ARG A CA 1
ATOM 594 C C . ARG A 1 71 ? -7.529 -4.876 8.081 1.00 90.50 71 ARG A C 1
ATOM 596 O O . ARG A 1 71 ? -7.115 -4.920 6.929 1.00 90.50 71 ARG A O 1
ATOM 603 N N . LYS A 1 72 ? -6.971 -5.595 9.057 1.00 90.12 72 LYS A N 1
ATOM 604 C CA . LYS A 1 72 ? -5.748 -6.395 8.897 1.00 90.12 72 LYS A CA 1
ATOM 605 C C . LYS A 1 72 ? -5.826 -7.405 7.752 1.00 90.12 72 LYS A C 1
ATOM 607 O O . LYS A 1 72 ? -4.813 -7.666 7.103 1.00 90.12 72 LYS A O 1
ATOM 612 N N . ARG A 1 73 ? -7.001 -7.982 7.487 1.00 91.38 73 ARG A N 1
ATOM 613 C CA . ARG A 1 73 ? -7.218 -8.869 6.336 1.00 91.38 73 ARG A CA 1
ATOM 614 C C . ARG A 1 73 ? -7.060 -8.116 5.016 1.00 91.38 73 ARG A C 1
ATOM 616 O O . ARG A 1 73 ? -6.249 -8.537 4.196 1.00 91.38 73 ARG A O 1
ATOM 623 N N . PHE A 1 74 ? -7.760 -6.995 4.850 1.00 91.69 74 PHE A N 1
ATOM 624 C CA . PHE A 1 74 ? -7.609 -6.126 3.680 1.00 91.69 74 PHE A CA 1
ATOM 625 C C . PHE A 1 74 ? -6.151 -5.701 3.476 1.00 91.69 74 PHE A C 1
ATOM 627 O O . PHE A 1 74 ? -5.591 -5.864 2.394 1.00 91.69 74 PHE A O 1
ATOM 634 N N . GLN A 1 75 ? -5.504 -5.257 4.555 1.00 89.75 75 GLN A N 1
ATOM 635 C CA . GLN A 1 75 ? -4.112 -4.814 4.547 1.00 89.75 75 GLN A CA 1
ATOM 636 C C . GLN A 1 75 ? -3.148 -5.890 4.025 1.00 89.75 75 GLN A C 1
ATOM 638 O O . GLN A 1 75 ? -2.267 -5.614 3.211 1.00 89.75 75 GLN A O 1
ATOM 643 N N . LYS A 1 76 ? -3.333 -7.144 4.455 1.00 89.94 76 LYS A N 1
ATOM 644 C CA . LYS A 1 76 ? -2.538 -8.282 3.971 1.00 89.94 76 LYS A CA 1
ATOM 645 C C . LYS A 1 76 ? -2.757 -8.549 2.487 1.00 89.94 76 LYS A C 1
ATOM 647 O O . LYS A 1 76 ? -1.784 -8.819 1.787 1.00 89.94 76 LYS A O 1
ATOM 652 N N . HIS A 1 77 ? -3.999 -8.481 2.011 1.00 92.50 77 HIS A N 1
ATOM 653 C CA . HIS A 1 77 ? -4.297 -8.650 0.591 1.00 92.50 77 HIS A CA 1
ATOM 654 C C . HIS A 1 77 ? -3.673 -7.534 -0.248 1.00 92.50 77 HIS A C 1
ATOM 656 O O . HIS A 1 77 ? -3.058 -7.834 -1.272 1.00 92.50 77 HIS A O 1
ATOM 662 N N . LEU A 1 78 ? -3.736 -6.272 0.205 1.00 92.69 78 LEU A N 1
ATOM 663 C CA . LEU A 1 78 ? -3.112 -5.185 -0.547 1.00 92.69 78 LEU A CA 1
ATOM 664 C C . LEU A 1 78 ? -1.592 -5.320 -0.569 1.00 92.69 78 LEU A C 1
ATOM 666 O O . LEU A 1 78 ? -1.002 -5.192 -1.634 1.00 92.69 78 LEU A O 1
ATOM 670 N N . PHE A 1 79 ? -0.951 -5.667 0.550 1.00 91.69 79 PHE A N 1
ATOM 671 C CA . PHE A 1 79 ? 0.485 -5.958 0.562 1.00 91.69 79 PHE A CA 1
ATOM 672 C C . PHE A 1 79 ? 0.858 -7.090 -0.410 1.00 91.69 79 PHE A C 1
ATOM 674 O O . PHE A 1 79 ? 1.804 -6.960 -1.190 1.00 91.69 79 PHE A O 1
ATOM 681 N N . ALA A 1 80 ? 0.099 -8.191 -0.381 1.00 91.75 80 ALA A N 1
ATOM 682 C CA . ALA A 1 80 ? 0.332 -9.357 -1.229 1.00 91.75 80 ALA A CA 1
ATOM 683 C C . ALA A 1 80 ? 0.163 -9.059 -2.728 1.00 91.75 80 ALA A C 1
ATOM 685 O O . ALA A 1 80 ? 0.771 -9.745 -3.544 1.00 91.75 80 ALA A O 1
ATOM 686 N N . ALA A 1 81 ? -0.612 -8.035 -3.095 1.00 94.62 81 ALA A N 1
ATOM 687 C CA . ALA A 1 81 ? -0.733 -7.566 -4.472 1.00 94.62 81 ALA A CA 1
ATOM 688 C C . ALA A 1 81 ? 0.313 -6.492 -4.821 1.00 94.62 81 ALA A C 1
ATOM 690 O O . ALA A 1 81 ? 1.025 -6.611 -5.818 1.00 94.62 81 ALA A O 1
ATOM 691 N N . ALA A 1 82 ? 0.435 -5.454 -3.992 1.00 94.81 82 ALA A N 1
ATOM 692 C CA . ALA A 1 82 ? 1.244 -4.270 -4.263 1.00 94.81 82 ALA A CA 1
ATOM 693 C C . ALA A 1 82 ? 2.741 -4.566 -4.326 1.00 94.81 82 ALA A C 1
ATOM 695 O O . ALA A 1 82 ? 3.426 -4.027 -5.195 1.00 94.81 82 ALA A O 1
ATOM 696 N N . VAL A 1 83 ? 3.254 -5.453 -3.464 1.00 93.69 83 VAL A N 1
ATOM 697 C CA . VAL A 1 83 ? 4.685 -5.778 -3.465 1.00 93.69 83 VAL A CA 1
ATOM 698 C C . VAL A 1 83 ? 5.096 -6.523 -4.740 1.00 93.69 83 VAL A C 1
ATOM 700 O O . VAL A 1 83 ? 5.971 -6.022 -5.450 1.00 93.69 83 VAL A O 1
ATOM 703 N N . PRO A 1 84 ? 4.477 -7.663 -5.109 1.00 95.00 84 PRO A N 1
ATOM 704 C CA . PRO A 1 84 ? 4.841 -8.358 -6.340 1.00 95.00 84 PRO A CA 1
ATOM 705 C C . PRO A 1 84 ? 4.597 -7.514 -7.591 1.00 95.00 84 PRO A C 1
ATOM 707 O O . PRO A 1 84 ? 5.483 -7.422 -8.439 1.00 95.00 84 PRO A O 1
ATOM 710 N N . LEU A 1 85 ? 3.437 -6.854 -7.701 1.00 97.62 85 LEU A N 1
ATOM 711 C CA . LEU A 1 85 ? 3.117 -6.030 -8.870 1.00 97.62 85 LEU A CA 1
ATOM 712 C C . LEU A 1 85 ? 4.039 -4.813 -8.981 1.00 97.62 85 LEU A C 1
ATOM 714 O O . LEU A 1 85 ? 4.459 -4.470 -10.085 1.00 97.62 85 LEU A O 1
ATOM 718 N N . GLY A 1 86 ? 4.417 -4.204 -7.854 1.00 97.25 86 GLY A N 1
ATOM 719 C CA . GLY A 1 86 ? 5.381 -3.110 -7.820 1.00 97.25 86 GLY A CA 1
ATOM 720 C C . GLY A 1 86 ? 6.767 -3.536 -8.302 1.00 97.25 86 GLY A C 1
ATOM 721 O O . GLY A 1 86 ? 7.370 -2.856 -9.133 1.00 97.25 86 GLY A O 1
ATOM 722 N N . LEU A 1 87 ? 7.254 -4.699 -7.857 1.00 96.75 87 LEU A N 1
ATOM 723 C CA . LEU A 1 87 ? 8.528 -5.256 -8.325 1.00 96.75 87 LEU A CA 1
ATOM 724 C C . LEU A 1 87 ? 8.491 -5.608 -9.813 1.00 96.75 87 LEU A C 1
ATOM 726 O O . LEU A 1 87 ? 9.423 -5.267 -10.544 1.00 96.75 87 LEU A O 1
ATOM 730 N N . VAL A 1 88 ? 7.410 -6.245 -10.272 1.00 97.62 88 VAL A N 1
ATOM 731 C CA . VAL A 1 88 ? 7.208 -6.551 -11.694 1.00 97.62 88 VAL A CA 1
ATOM 732 C C . VAL A 1 88 ? 7.237 -5.262 -12.510 1.00 97.62 88 VAL A C 1
ATOM 734 O O . VAL A 1 88 ? 8.004 -5.188 -13.465 1.00 97.62 88 VAL A O 1
ATOM 737 N N . ALA A 1 89 ? 6.505 -4.225 -12.096 1.00 98.00 89 ALA A N 1
ATOM 738 C CA . ALA A 1 89 ? 6.482 -2.935 -12.780 1.00 98.00 89 ALA A CA 1
ATOM 739 C C . ALA A 1 89 ? 7.868 -2.275 -12.851 1.00 98.00 89 ALA A C 1
ATOM 741 O O . ALA A 1 89 ? 8.254 -1.783 -13.913 1.00 98.00 89 ALA A O 1
ATOM 742 N N . ILE A 1 90 ? 8.658 -2.324 -11.771 1.00 97.00 90 ILE A N 1
ATOM 743 C CA . ILE A 1 90 ? 10.042 -1.823 -11.760 1.00 97.00 90 ILE A CA 1
ATOM 744 C C . ILE A 1 90 ? 10.906 -2.575 -12.781 1.00 97.00 90 ILE A C 1
ATOM 746 O O . ILE A 1 90 ? 11.620 -1.949 -13.570 1.00 97.00 90 ILE A O 1
ATOM 750 N N . ILE A 1 91 ? 10.827 -3.908 -12.804 1.00 95.56 91 ILE A N 1
ATOM 751 C CA . ILE A 1 91 ? 11.606 -4.744 -13.724 1.00 95.56 91 ILE A CA 1
ATOM 752 C C . ILE A 1 91 ? 11.181 -4.478 -15.173 1.00 95.56 91 ILE A C 1
ATOM 754 O O . ILE A 1 91 ? 12.023 -4.158 -16.012 1.00 95.56 91 ILE A O 1
ATOM 758 N N . THR A 1 92 ? 9.884 -4.548 -15.483 1.00 95.50 92 THR A N 1
ATOM 759 C CA . THR A 1 92 ? 9.381 -4.332 -16.849 1.00 95.50 92 THR A CA 1
ATOM 760 C C . THR A 1 92 ? 9.594 -2.898 -17.326 1.00 95.50 92 THR A C 1
ATOM 762 O O . THR A 1 92 ? 9.917 -2.673 -18.494 1.00 95.50 92 THR A O 1
ATOM 765 N N . GLY A 1 93 ? 9.470 -1.921 -16.425 1.00 95.44 93 GLY A N 1
ATOM 766 C CA . GLY A 1 93 ? 9.750 -0.518 -16.709 1.00 95.44 93 GLY A CA 1
ATOM 767 C C . GLY A 1 93 ? 11.224 -0.287 -17.032 1.00 95.44 93 GLY A C 1
ATOM 768 O O . GLY A 1 93 ? 11.551 0.398 -18.000 1.00 95.44 93 GLY A O 1
ATOM 769 N N . SER A 1 94 ? 12.123 -0.946 -16.298 1.00 94.12 94 SER A N 1
ATOM 770 C CA . SER A 1 94 ? 13.563 -0.891 -16.557 1.00 94.12 94 SER A CA 1
ATOM 771 C C . SER A 1 94 ? 13.952 -1.479 -17.919 1.00 94.12 94 SER A C 1
ATOM 773 O O . SER A 1 94 ? 14.851 -0.953 -18.579 1.00 94.12 94 SER A O 1
ATOM 775 N N . LEU A 1 95 ? 13.267 -2.529 -18.376 1.00 92.50 95 LEU A N 1
ATOM 776 C CA . LEU A 1 95 ? 13.555 -3.195 -19.653 1.00 92.50 95 LEU A CA 1
ATOM 777 C C . LEU A 1 95 ? 12.875 -2.532 -20.864 1.00 92.50 95 LEU A C 1
ATOM 779 O O . LEU A 1 95 ? 13.230 -2.820 -22.005 1.00 92.50 95 LEU A O 1
ATOM 783 N N . THR A 1 96 ? 11.911 -1.641 -20.636 1.00 91.19 96 THR A N 1
ATOM 784 C CA . THR A 1 96 ? 11.155 -0.975 -21.700 1.00 91.19 96 THR A CA 1
ATOM 785 C C . THR A 1 96 ? 11.999 0.076 -22.430 1.00 91.19 96 THR A C 1
ATOM 787 O O . THR A 1 96 ? 12.583 0.967 -21.815 1.00 91.19 96 THR A O 1
ATOM 790 N N . GLY A 1 97 ? 12.005 0.019 -23.768 1.00 87.94 97 GLY A N 1
ATOM 791 C CA . GLY A 1 97 ? 12.713 0.981 -24.627 1.00 87.94 97 GLY A CA 1
ATOM 792 C C . GLY A 1 97 ? 12.002 2.328 -24.817 1.00 87.94 97 GLY A C 1
ATOM 793 O O . GLY A 1 97 ? 12.598 3.265 -25.341 1.00 87.94 97 GLY A O 1
ATOM 794 N N . VAL A 1 98 ? 10.736 2.451 -24.396 1.00 92.94 98 VAL A N 1
ATOM 795 C CA . VAL A 1 98 ? 9.949 3.693 -24.482 1.00 92.94 98 VAL A CA 1
ATOM 796 C C . VAL A 1 98 ? 10.126 4.505 -23.193 1.00 92.94 98 VAL A C 1
ATOM 798 O O . VAL A 1 98 ? 9.548 4.125 -22.173 1.00 92.94 98 VAL A O 1
ATOM 801 N N . PRO A 1 99 ? 10.840 5.652 -23.206 1.00 90.12 99 PRO A N 1
ATOM 802 C CA . PRO A 1 99 ? 11.234 6.336 -21.971 1.00 90.12 99 PRO A CA 1
ATOM 803 C C . PRO A 1 99 ? 10.063 6.733 -21.065 1.00 90.12 99 PRO A C 1
ATOM 805 O O . PRO A 1 99 ? 10.145 6.580 -19.855 1.00 90.12 99 PRO A O 1
ATOM 808 N N . ALA A 1 100 ? 8.948 7.199 -21.638 1.00 93.69 100 ALA A N 1
ATOM 809 C CA . ALA A 1 100 ? 7.773 7.606 -20.862 1.00 93.69 100 ALA A CA 1
ATOM 810 C C . ALA A 1 100 ? 7.140 6.434 -20.092 1.00 93.69 100 ALA A C 1
ATOM 812 O O . ALA A 1 100 ? 6.845 6.562 -18.908 1.00 93.69 100 ALA A O 1
ATOM 813 N N . ILE A 1 101 ? 6.965 5.291 -20.762 1.00 95.19 101 ILE A N 1
ATOM 814 C CA . ILE A 1 101 ? 6.355 4.090 -20.178 1.00 95.19 101 ILE A CA 1
ATOM 815 C C . ILE A 1 101 ? 7.319 3.454 -19.178 1.00 95.19 101 ILE A C 1
ATOM 817 O O . ILE A 1 101 ? 6.913 3.120 -18.071 1.00 95.19 101 ILE A O 1
ATOM 821 N N . GLY A 1 102 ? 8.602 3.342 -19.539 1.00 94.94 102 GLY A N 1
ATOM 822 C CA . GLY A 1 102 ? 9.626 2.761 -18.674 1.00 94.94 102 GLY A CA 1
ATOM 823 C C . GLY A 1 102 ? 9.770 3.518 -17.356 1.00 94.94 102 GLY A C 1
ATOM 824 O O . GLY A 1 102 ? 9.622 2.931 -16.287 1.00 94.94 102 GLY A O 1
ATOM 825 N N . THR A 1 103 ? 9.962 4.839 -17.427 1.00 94.38 103 THR A N 1
ATOM 826 C CA . THR A 1 103 ? 10.063 5.698 -16.240 1.00 94.38 103 THR A CA 1
ATOM 827 C C . THR A 1 103 ? 8.768 5.701 -15.428 1.00 94.38 103 THR A C 1
ATOM 829 O O . THR A 1 103 ? 8.818 5.626 -14.202 1.00 94.38 103 THR A O 1
ATOM 832 N N . GLY A 1 104 ? 7.608 5.733 -16.094 1.00 97.31 104 GLY A N 1
ATOM 833 C CA . GLY A 1 104 ? 6.310 5.683 -15.424 1.00 97.31 104 GLY A CA 1
ATOM 834 C C . GLY A 1 104 ? 6.077 4.385 -14.652 1.00 97.31 104 GLY A C 1
ATOM 835 O O . GLY A 1 104 ? 5.668 4.436 -13.499 1.00 97.31 104 GLY A O 1
ATOM 836 N N . LEU A 1 105 ? 6.400 3.230 -15.240 1.00 97.69 105 LEU A N 1
ATOM 837 C CA . LEU A 1 105 ? 6.298 1.930 -14.570 1.00 97.69 105 LEU A CA 1
ATOM 838 C C . LEU A 1 105 ? 7.304 1.783 -13.424 1.00 97.69 105 LEU A C 1
ATOM 840 O O . LEU A 1 105 ? 6.959 1.229 -12.385 1.00 97.69 105 LEU A O 1
ATOM 844 N N . MET A 1 106 ? 8.524 2.310 -13.574 1.00 96.06 106 MET A N 1
ATOM 845 C CA . MET A 1 106 ? 9.510 2.302 -12.489 1.00 96.06 106 MET A CA 1
ATOM 846 C C . MET A 1 106 ? 9.022 3.111 -11.285 1.00 96.06 106 MET A C 1
ATOM 848 O O . MET A 1 106 ? 9.000 2.585 -10.174 1.00 96.06 106 MET A O 1
ATOM 852 N N . PHE A 1 107 ? 8.582 4.357 -11.491 1.00 97.12 107 PHE A N 1
ATOM 853 C CA . PHE A 1 107 ? 8.040 5.169 -10.397 1.00 97.12 107 PHE A CA 1
ATOM 854 C C . PHE A 1 107 ? 6.722 4.618 -9.860 1.00 97.12 107 PHE A C 1
ATOM 856 O O . PHE A 1 107 ? 6.540 4.589 -8.650 1.00 97.12 107 PHE A O 1
ATOM 863 N N . GLY A 1 108 ? 5.841 4.113 -10.724 1.00 97.62 108 GLY A N 1
ATOM 864 C CA . GLY A 1 108 ? 4.594 3.479 -10.304 1.00 97.62 108 GLY A CA 1
ATOM 865 C C . GLY A 1 108 ? 4.835 2.254 -9.439 1.00 97.62 108 GLY A C 1
ATOM 866 O O . GLY A 1 108 ? 4.186 2.091 -8.408 1.00 97.62 108 GLY A O 1
ATOM 867 N N . GLY A 1 109 ? 5.812 1.423 -9.796 1.00 97.31 109 GLY A N 1
ATOM 868 C CA . GLY A 1 109 ? 6.200 0.287 -8.976 1.00 97.31 109 GLY A CA 1
ATOM 869 C C . GLY A 1 109 ? 6.796 0.716 -7.636 1.00 97.31 109 GLY A C 1
ATOM 870 O O . GLY A 1 109 ? 6.399 0.179 -6.608 1.00 97.31 109 GLY A O 1
ATOM 871 N N . ILE A 1 110 ? 7.652 1.745 -7.611 1.00 95.50 110 ILE A N 1
ATOM 872 C CA . ILE A 1 110 ? 8.174 2.328 -6.362 1.00 95.50 110 ILE A CA 1
ATOM 873 C C . ILE A 1 110 ? 7.035 2.861 -5.486 1.00 95.50 110 ILE A C 1
ATOM 875 O O . ILE A 1 110 ? 6.989 2.555 -4.299 1.00 95.50 110 ILE A O 1
ATOM 879 N N . PHE A 1 111 ? 6.092 3.615 -6.050 1.00 96.06 111 PHE A N 1
ATOM 880 C CA . PHE A 1 111 ? 4.939 4.130 -5.3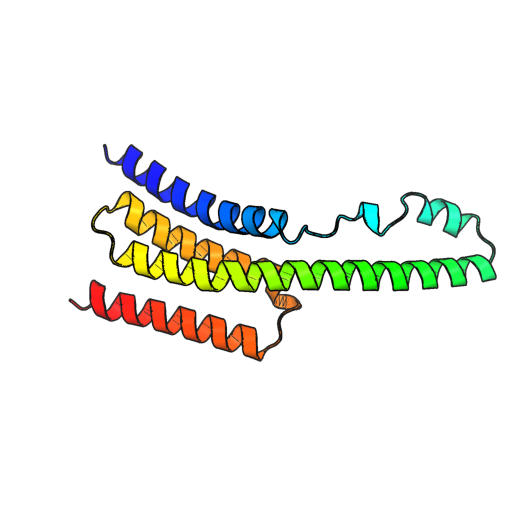12 1.00 96.06 111 PHE A CA 1
ATOM 881 C C . PHE A 1 111 ? 4.016 3.013 -4.829 1.00 96.06 111 PHE A C 1
ATOM 883 O O . PHE A 1 111 ? 3.492 3.116 -3.731 1.00 96.06 111 PHE A O 1
ATOM 890 N N . SER A 1 112 ? 3.886 1.917 -5.577 1.00 95.75 112 SER A N 1
ATOM 891 C CA . SER A 1 112 ? 3.135 0.733 -5.136 1.00 95.75 112 SER A CA 1
ATOM 892 C C . SER A 1 112 ? 3.813 0.039 -3.956 1.00 95.75 112 SER A C 1
ATOM 894 O O . SER A 1 112 ? 3.141 -0.382 -3.019 1.00 95.75 112 SER A O 1
ATOM 896 N N . LEU A 1 113 ? 5.150 -0.038 -3.957 1.00 93.31 113 LEU A N 1
ATOM 897 C CA . LEU A 1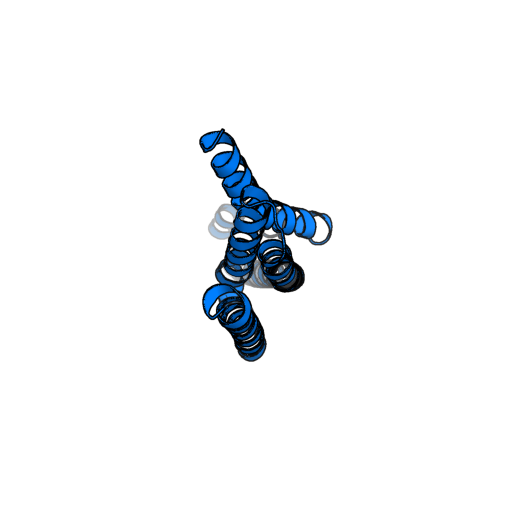 113 ? 5.905 -0.515 -2.798 1.00 93.31 113 LEU A CA 1
ATOM 898 C C . LEU A 1 113 ? 5.714 0.414 -1.598 1.00 93.31 113 LEU A C 1
ATOM 900 O O . LEU A 1 113 ? 5.493 -0.067 -0.493 1.00 93.31 113 LEU A O 1
ATOM 904 N N . ILE A 1 114 ? 5.769 1.733 -1.805 1.00 91.12 114 ILE A N 1
ATOM 905 C CA . ILE A 1 114 ? 5.533 2.713 -0.740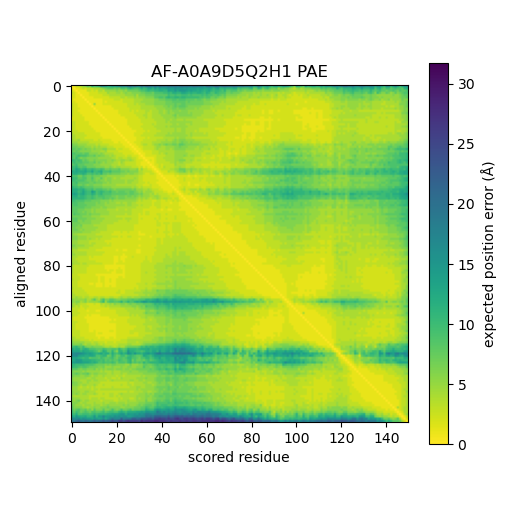 1.00 91.12 114 ILE A CA 1
ATOM 906 C C . ILE A 1 114 ? 4.113 2.583 -0.199 1.00 91.12 114 ILE A C 1
ATOM 908 O O . ILE A 1 114 ? 3.971 2.522 1.010 1.00 91.12 114 ILE A O 1
ATOM 912 N N . ASP A 1 115 ? 3.086 2.487 -1.040 1.00 87.94 115 ASP A N 1
ATOM 913 C CA . ASP A 1 115 ? 1.696 2.318 -0.603 1.00 87.94 115 ASP A CA 1
ATOM 914 C C . ASP A 1 115 ? 1.524 1.016 0.198 1.00 87.94 115 ASP A C 1
ATOM 916 O O . ASP A 1 115 ? 1.022 1.015 1.324 1.00 87.94 115 ASP A O 1
ATOM 920 N N . GLY A 1 116 ? 2.084 -0.081 -0.323 1.00 85.00 116 GLY A N 1
ATOM 921 C CA . GLY A 1 116 ? 2.130 -1.376 0.352 1.00 85.00 116 GLY A CA 1
ATOM 922 C C . GLY A 1 116 ? 2.933 -1.384 1.661 1.00 85.00 116 GLY A C 1
ATOM 923 O O . GLY A 1 116 ? 2.655 -2.195 2.540 1.00 85.00 116 GLY A O 1
ATOM 924 N N . TYR A 1 117 ? 3.919 -0.504 1.844 1.00 82.62 117 TYR A N 1
ATOM 925 C CA . TYR A 1 117 ? 4.676 -0.411 3.097 1.00 82.62 117 TYR A CA 1
ATOM 926 C C . TYR A 1 117 ? 4.079 0.609 4.067 1.00 82.62 117 TYR A C 1
ATOM 928 O 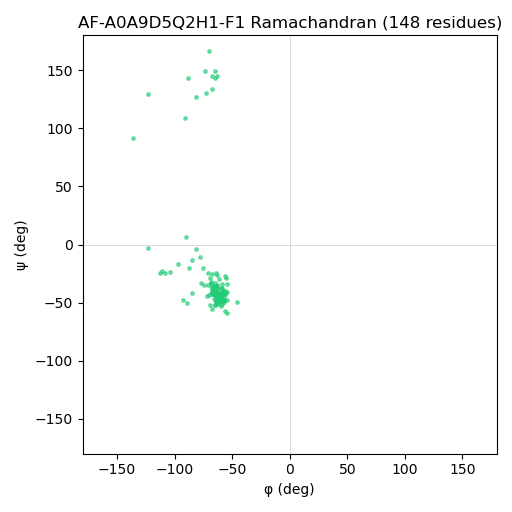O . TYR A 1 117 ? 3.888 0.283 5.232 1.00 82.62 117 TYR A O 1
ATOM 936 N N . ALA A 1 118 ? 3.754 1.817 3.616 1.00 75.88 118 ALA A N 1
ATOM 937 C CA . ALA A 1 118 ? 3.318 2.937 4.443 1.00 75.88 118 ALA A CA 1
ATOM 938 C C . ALA A 1 118 ? 1.958 2.688 5.106 1.00 75.88 118 ALA A C 1
ATOM 940 O O . ALA A 1 118 ? 1.803 2.984 6.289 1.00 75.88 118 ALA A O 1
ATOM 941 N N . LEU A 1 119 ? 0.993 2.094 4.395 1.00 68.06 119 LEU A N 1
ATOM 942 C CA . LEU A 1 119 ? -0.334 1.816 4.959 1.00 68.06 119 LEU A CA 1
ATOM 943 C C . LEU A 1 119 ? -0.347 0.620 5.923 1.00 68.06 119 LEU A C 1
ATOM 945 O O . LEU A 1 119 ? -1.259 0.495 6.745 1.00 68.06 119 LEU A O 1
ATOM 949 N N . TYR A 1 120 ? 0.653 -0.262 5.832 1.00 70.56 120 TYR A N 1
ATOM 950 C CA . TYR A 1 120 ? 0.622 -1.596 6.448 1.00 70.56 120 TYR A CA 1
ATOM 951 C C . TYR A 1 120 ? 1.775 -1.872 7.403 1.00 70.56 120 TYR A C 1
ATOM 953 O O . TYR A 1 120 ? 1.804 -2.922 8.055 1.00 70.56 120 TYR A O 1
ATOM 961 N N . TRP A 1 121 ? 2.701 -0.918 7.536 1.00 71.38 121 TRP A N 1
ATOM 962 C CA . TRP A 1 121 ? 3.900 -1.075 8.344 1.00 71.38 121 TRP A CA 1
ATOM 963 C C . TRP A 1 121 ? 3.598 -1.458 9.786 1.00 71.38 121 TRP A C 1
ATOM 965 O O . TRP A 1 121 ? 4.427 -2.125 10.366 1.00 71.38 121 TRP A O 1
ATOM 975 N N . SER A 1 122 ? 2.470 -1.100 10.405 1.00 73.56 122 SER A N 1
ATOM 976 C CA . SER A 1 122 ? 2.205 -1.514 11.794 1.00 73.56 122 SER A CA 1
ATOM 977 C C . SER A 1 122 ? 1.759 -2.977 11.919 1.00 73.56 122 SER A C 1
ATOM 979 O O . SER A 1 122 ? 2.137 -3.638 12.883 1.00 73.56 122 SER A O 1
ATOM 981 N N . GLU A 1 123 ? 1.031 -3.516 10.935 1.00 75.50 123 GLU A N 1
ATOM 982 C CA . GLU A 1 123 ? 0.293 -4.784 11.072 1.00 75.50 123 GLU A CA 1
ATOM 983 C C . GLU A 1 123 ? 1.004 -6.034 10.534 1.00 75.50 123 GLU A C 1
ATOM 985 O O . GLU A 1 123 ? 0.626 -7.162 10.878 1.00 75.50 123 GLU A O 1
ATOM 990 N N . LEU A 1 124 ? 2.029 -5.863 9.694 1.00 75.88 124 LEU A N 1
ATOM 991 C CA . LEU A 1 124 ? 2.806 -6.968 9.118 1.00 75.88 124 LEU A CA 1
ATOM 992 C C . LEU A 1 124 ? 3.745 -7.618 10.139 1.00 75.88 124 LEU A C 1
ATOM 994 O O . LEU A 1 124 ? 4.290 -6.945 11.003 1.00 75.88 124 LEU A O 1
ATOM 998 N N . GLN A 1 125 ? 4.024 -8.914 10.008 1.00 83.12 125 GLN A N 1
ATOM 999 C CA . GLN A 1 125 ? 5.058 -9.555 10.829 1.00 83.12 125 GLN A CA 1
ATOM 1000 C C . GLN A 1 125 ? 6.448 -9.012 10.461 1.00 83.12 125 GLN A C 1
ATOM 1002 O O . GLN A 1 125 ? 6.716 -8.735 9.291 1.00 83.12 125 GLN A O 1
ATOM 1007 N N . HIS A 1 126 ? 7.346 -8.885 11.442 1.00 87.31 126 HIS A N 1
ATOM 1008 C CA . HIS A 1 126 ? 8.671 -8.280 11.241 1.00 87.31 126 HIS A CA 1
ATOM 1009 C C . HIS A 1 126 ? 9.475 -8.931 10.104 1.00 87.31 126 HIS A C 1
ATOM 1011 O O . HIS A 1 126 ? 10.081 -8.226 9.299 1.00 87.31 126 HIS A O 1
ATOM 1017 N N . TRP A 1 127 ? 9.428 -10.262 9.986 1.00 86.75 127 TRP A N 1
ATOM 1018 C CA . TRP A 1 127 ? 10.155 -10.989 8.942 1.00 86.75 127 TRP A CA 1
ATOM 1019 C C . TRP A 1 127 ? 9.610 -10.711 7.534 1.00 86.75 127 TRP A C 1
ATOM 1021 O O . TRP A 1 127 ? 10.400 -10.592 6.603 1.00 86.75 127 TRP A O 1
ATOM 1031 N N . MET A 1 128 ? 8.289 -10.542 7.366 1.00 86.25 128 MET A N 1
ATOM 1032 C CA . MET A 1 128 ? 7.688 -10.241 6.058 1.00 86.25 128 MET A CA 1
ATOM 1033 C C . MET A 1 128 ? 8.178 -8.892 5.539 1.00 86.25 128 MET A C 1
ATOM 1035 O O . MET A 1 128 ? 8.553 -8.789 4.376 1.00 86.25 128 MET A O 1
ATOM 1039 N N . ARG A 1 129 ? 8.231 -7.885 6.426 1.00 86.31 129 ARG A N 1
ATOM 1040 C CA . ARG A 1 129 ? 8.747 -6.544 6.109 1.00 86.31 129 ARG A CA 1
ATOM 1041 C C . ARG A 1 129 ? 10.215 -6.606 5.697 1.00 86.31 129 ARG A C 1
ATOM 1043 O O . ARG A 1 129 ? 10.611 -5.983 4.718 1.00 86.31 129 ARG A O 1
ATOM 1050 N N . PHE A 1 130 ? 11.019 -7.366 6.439 1.00 90.75 130 PHE A N 1
ATOM 1051 C CA . PHE A 1 130 ? 12.439 -7.520 6.144 1.00 90.75 130 PHE A CA 1
ATOM 1052 C C . PHE A 1 130 ? 12.667 -8.203 4.792 1.00 90.75 130 PHE A C 1
ATOM 1054 O O . PHE A 1 130 ? 13.395 -7.672 3.958 1.00 90.75 130 PHE A O 1
ATOM 1061 N N . VAL A 1 131 ? 12.011 -9.342 4.546 1.00 91.94 131 VAL A N 1
ATOM 1062 C CA . VAL A 1 131 ? 12.166 -10.101 3.297 1.00 91.94 131 VAL A CA 1
ATOM 1063 C C . VAL A 1 131 ? 11.706 -9.279 2.095 1.00 91.94 131 VAL A C 1
ATOM 1065 O O . VAL A 1 131 ? 12.423 -9.218 1.099 1.00 91.94 131 VAL A O 1
ATOM 1068 N N . SER A 1 132 ? 10.558 -8.600 2.174 1.00 90.44 132 SER A N 1
ATOM 1069 C CA . SER A 1 132 ? 10.068 -7.781 1.059 1.00 90.44 132 SER A CA 1
ATOM 1070 C C . SER A 1 132 ? 10.997 -6.606 0.744 1.00 90.44 132 SER A C 1
ATOM 1072 O O . SER A 1 132 ? 11.272 -6.338 -0.427 1.00 90.44 132 SER A O 1
ATOM 1074 N N . LEU A 1 133 ? 11.528 -5.934 1.773 1.00 91.94 133 LEU A N 1
ATOM 1075 C CA . LEU A 1 133 ? 12.497 -4.851 1.598 1.00 91.94 133 LEU A CA 1
ATOM 1076 C C . LEU A 1 133 ? 13.821 -5.358 1.033 1.00 91.94 133 LEU A C 1
ATOM 1078 O O . LEU A 1 133 ? 14.365 -4.730 0.130 1.00 91.94 133 LEU A O 1
ATOM 1082 N N . LEU A 1 134 ? 14.318 -6.498 1.518 1.00 95.25 134 LEU A N 1
ATOM 1083 C CA . LEU A 1 134 ? 15.545 -7.108 1.015 1.00 95.25 134 LEU A CA 1
ATOM 1084 C C . LEU A 1 134 ? 15.409 -7.465 -0.468 1.00 95.25 134 LEU A C 1
ATOM 1086 O O . LEU A 1 134 ? 16.285 -7.129 -1.260 1.00 95.25 134 LEU A O 1
ATOM 1090 N N . VAL A 1 135 ? 14.287 -8.073 -0.864 1.00 94.88 135 VAL A N 1
ATOM 1091 C CA . VAL A 1 135 ? 14.008 -8.394 -2.271 1.00 94.88 135 VAL A CA 1
ATOM 1092 C C . VAL A 1 135 ? 13.936 -7.122 -3.115 1.00 94.88 135 VAL A C 1
ATOM 1094 O O . VAL A 1 135 ? 14.597 -7.045 -4.151 1.00 94.88 135 VAL A O 1
ATOM 1097 N N . ALA A 1 136 ? 13.190 -6.105 -2.672 1.00 92.94 136 ALA A N 1
ATOM 1098 C CA . ALA A 1 136 ? 13.105 -4.829 -3.381 1.00 92.94 136 ALA A CA 1
ATOM 1099 C C . ALA A 1 136 ? 14.481 -4.168 -3.538 1.00 92.94 136 ALA A C 1
ATOM 1101 O O . ALA A 1 136 ? 14.831 -3.707 -4.625 1.00 92.94 136 ALA A O 1
ATOM 1102 N N . PHE A 1 137 ? 15.292 -4.187 -2.482 1.00 95.06 137 PHE A N 1
ATOM 1103 C CA . PHE A 1 137 ? 16.651 -3.668 -2.498 1.00 95.06 137 PHE A CA 1
ATOM 1104 C C . PHE A 1 137 ? 17.540 -4.423 -3.494 1.00 95.06 137 PHE A C 1
ATOM 1106 O O . PHE A 1 137 ? 18.162 -3.798 -4.352 1.00 95.06 137 PHE A O 1
ATOM 1113 N N . CYS A 1 138 ? 17.549 -5.759 -3.458 1.00 96.00 138 CYS A N 1
ATOM 1114 C CA . CYS A 1 138 ? 18.303 -6.578 -4.409 1.00 96.00 138 CYS A CA 1
ATOM 1115 C C . CYS A 1 138 ? 17.892 -6.306 -5.865 1.00 96.00 138 CYS A C 1
ATOM 1117 O O . CYS A 1 138 ? 18.762 -6.203 -6.729 1.00 96.00 138 CYS A O 1
ATOM 1119 N N . VAL A 1 139 ? 16.592 -6.141 -6.141 1.00 93.50 139 VAL A N 1
ATOM 1120 C CA . VAL A 1 139 ? 16.084 -5.797 -7.481 1.00 93.50 139 VAL A CA 1
ATOM 1121 C C . VAL A 1 139 ? 16.612 -4.437 -7.940 1.00 93.50 139 VAL A C 1
ATOM 1123 O O . VAL A 1 139 ? 17.087 -4.317 -9.071 1.00 93.50 139 VAL A O 1
ATOM 1126 N N . LEU A 1 140 ? 16.582 -3.422 -7.073 1.00 92.88 140 LEU A N 1
ATOM 1127 C CA . LEU A 1 140 ? 17.092 -2.088 -7.399 1.00 92.88 140 LEU A CA 1
ATOM 1128 C C . LEU A 1 140 ? 18.602 -2.103 -7.667 1.00 92.88 140 LEU A C 1
ATOM 1130 O O . LEU A 1 140 ? 19.045 -1.533 -8.665 1.00 92.88 140 LEU A O 1
ATOM 1134 N N . ILE A 1 141 ? 19.383 -2.800 -6.835 1.00 93.75 141 ILE A N 1
ATOM 1135 C CA . ILE A 1 141 ? 20.831 -2.955 -7.032 1.00 93.75 141 ILE A CA 1
ATOM 1136 C C . ILE A 1 141 ? 21.130 -3.691 -8.340 1.00 93.75 141 ILE A C 1
ATOM 1138 O O . ILE A 1 141 ? 21.973 -3.241 -9.115 1.00 93.75 141 ILE A O 1
ATOM 1142 N N . PHE A 1 142 ? 20.416 -4.782 -8.628 1.00 92.50 142 PHE A N 1
ATOM 1143 C CA . PHE A 1 142 ? 20.586 -5.540 -9.867 1.00 92.50 142 PHE A CA 1
ATOM 1144 C C . PHE A 1 142 ? 20.318 -4.679 -11.107 1.00 92.50 142 PHE A C 1
ATOM 1146 O O . PHE A 1 142 ? 21.099 -4.697 -12.061 1.00 92.50 142 PHE A O 1
ATOM 1153 N N . ILE A 1 143 ? 19.237 -3.894 -11.091 1.00 90.31 143 ILE A N 1
ATOM 1154 C CA . ILE A 1 143 ? 18.906 -2.969 -12.180 1.00 90.31 143 ILE A CA 1
ATOM 1155 C C . ILE A 1 143 ? 19.979 -1.885 -12.316 1.00 90.31 143 ILE A C 1
ATOM 1157 O O . ILE A 1 143 ? 20.423 -1.619 -13.434 1.00 90.31 143 ILE A O 1
ATOM 1161 N N . GLY A 1 144 ? 20.414 -1.295 -11.200 1.00 88.50 144 GLY A N 1
ATOM 1162 C CA . GLY A 1 144 ? 21.477 -0.294 -11.178 1.00 88.50 144 GLY A CA 1
ATOM 1163 C C . GLY A 1 144 ? 22.773 -0.829 -11.785 1.00 88.50 144 GLY A C 1
ATOM 1164 O O . GLY A 1 144 ? 23.314 -0.226 -12.705 1.00 88.50 144 GLY A O 1
ATOM 1165 N N . TYR A 1 145 ? 23.218 -2.013 -11.366 1.00 90.88 145 TYR A N 1
ATOM 1166 C CA . TYR A 1 145 ? 24.419 -2.645 -11.909 1.00 90.88 145 TYR A CA 1
ATOM 1167 C C . TYR A 1 145 ? 24.282 -2.960 -13.405 1.00 90.88 145 TYR A C 1
ATOM 1169 O O . TYR A 1 145 ? 25.144 -2.605 -14.201 1.00 90.88 145 TYR A O 1
ATOM 1177 N N . LYS A 1 146 ? 23.172 -3.578 -13.826 1.00 85.62 146 LYS A N 1
ATOM 1178 C CA . LYS A 1 146 ? 22.996 -4.011 -15.221 1.00 85.62 146 LYS A CA 1
ATOM 1179 C C . LYS A 1 146 ? 22.847 -2.848 -16.208 1.00 85.62 146 LYS A C 1
ATOM 1181 O O . LYS A 1 146 ? 23.218 -3.004 -17.371 1.00 85.62 146 LYS A O 1
ATOM 1186 N N . LYS A 1 147 ? 22.241 -1.734 -15.783 1.00 77.25 147 LYS A N 1
ATOM 1187 C CA . LYS A 1 147 ? 21.823 -0.642 -16.677 1.00 77.25 147 LYS A CA 1
ATOM 1188 C C . LYS A 1 147 ? 22.625 0.652 -16.508 1.00 77.25 147 LYS A C 1
ATOM 1190 O O . LYS A 1 147 ? 22.618 1.450 -17.434 1.00 77.25 147 LYS A O 1
ATOM 1195 N N . LEU A 1 148 ? 23.262 0.880 -15.354 1.00 72.69 148 LEU A N 1
ATOM 1196 C CA . LEU A 1 148 ? 24.046 2.097 -15.084 1.00 72.69 148 LEU A CA 1
ATOM 1197 C C . LEU A 1 148 ? 25.559 1.851 -15.063 1.00 72.69 148 LEU A C 1
ATOM 1199 O O . LEU A 1 148 ? 26.311 2.790 -15.292 1.00 72.69 148 LEU A O 1
ATOM 1203 N N . ALA A 1 149 ? 26.016 0.623 -14.788 1.00 65.44 149 ALA A N 1
ATOM 1204 C CA . ALA A 1 149 ? 27.443 0.276 -14.840 1.00 65.44 149 ALA A CA 1
ATOM 1205 C C . ALA A 1 149 ? 27.899 -0.231 -16.225 1.00 65.44 149 ALA A C 1
ATOM 1207 O O . ALA A 1 149 ? 29.034 -0.683 -16.370 1.00 65.44 149 ALA A O 1
ATOM 1208 N N . ARG A 1 150 ? 27.018 -0.173 -17.229 1.00 50.06 150 ARG A N 1
ATOM 1209 C CA . ARG A 1 150 ? 27.279 -0.516 -18.629 1.00 50.06 150 ARG A CA 1
ATOM 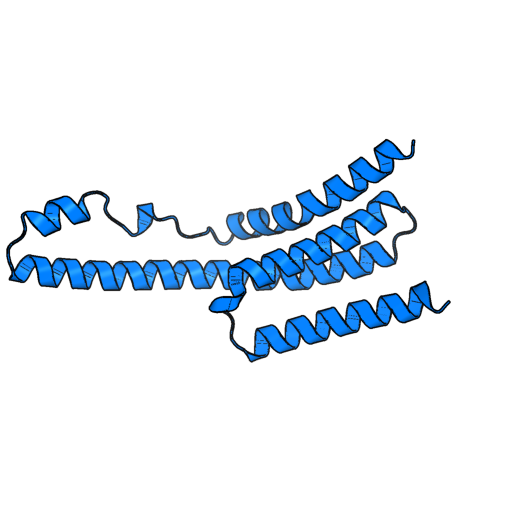1210 C C . ARG A 1 150 ? 26.980 0.692 -19.501 1.00 50.06 150 ARG A C 1
ATOM 1212 O O . ARG A 1 150 ? 27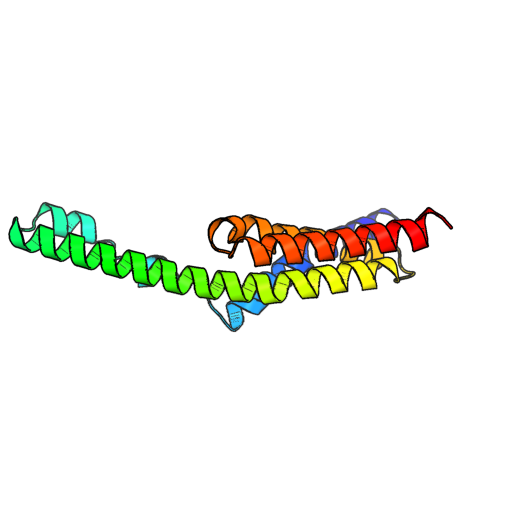.719 0.871 -20.489 1.00 50.06 150 ARG A O 1
#

Radius of gyration: 21.57 Å; Cα contacts (8 Å, |Δi|>4): 141; chains: 1; bounding box: 56×28×63 Å

Solvent-accessible surface area (backbone atoms only — not comparable to full-atom values): 7762 Å² total; per-residue (Å²): 116,66,68,62,36,51,54,50,11,52,47,40,21,58,47,45,34,53,50,50,52,55,54,37,37,75,81,41,56,69,67,57,68,73,84,55,47,66,89,57,50,68,60,51,53,69,74,43,54,79,69,54,35,54,52,52,52,50,52,50,50,53,32,50,49,51,48,50,52,44,35,54,52,28,46,51,52,40,31,67,47,22,42,58,51,11,53,49,28,31,52,55,12,70,71,41,88,51,66,31,59,11,53,5,28,30,47,9,10,52,46,12,36,46,53,34,38,72,79,32,63,87,79,56,57,73,65,60,56,50,53,55,50,51,51,52,48,52,52,53,52,50,50,44,52,68,66,70,75,105